Protein AF-A0A165HGL4-F1 (afdb_monomer)

Nearest PDB structures (foldseek):
  7vyi-assembly1_g  TM=4.899E-01  e=5.546E+00  Sus scrofa

Secondary structure (DSSP, 8-state):
----S-------TT-HHHH-HIIIIIHHHHHHHHHHHHHHHHHHHHHTT-S-TT---HHHHHHTT-

Mean predicted aligned error: 7.34 Å

Organism: NCBI:txid1353952

Foldseek 3Di:
DDDPPDDDDDDDPPCCCVPPPCNVPVVVVLVVQLVVLLVVQLVVCVVVVHPCSNDDDPVRSVVSRD

pLDDT: mean 87.81, std 8.26, range [66.25, 97.12]

Radius of gyration: 19.53 Å; Cα contacts (8 Å, |Δi|>4): 25; chains: 1; bounding box: 41×28×51 Å

Sequence (66 aa):
SKITNIRLKYLPPNMTSHVQPPDAGIICTFKAHYKQLFCQHAVDLEGAGIIHIYDINLLKAMQLCL

Structure (mmCIF, N/CA/C/O backbone):
data_AF-A0A165HGL4-F1
#
_entry.id   AF-A0A165HGL4-F1
#
loop_
_atom_site.group_PDB
_atom_site.id
_atom_site.type_symbol
_atom_site.label_atom_id
_atom_site.label_alt_id
_atom_site.label_comp_id
_atom_site.label_asym_id
_atom_site.label_entity_id
_atom_site.label_seq_id
_atom_site.pdbx_PDB_ins_code
_atom_site.Cartn_x
_atom_site.Cartn_y
_atom_site.Cartn_z
_atom_site.occupancy
_atom_site.B_iso_or_equiv
_atom_site.auth_seq_id
_atom_site.auth_comp_id
_atom_site.auth_asym_id
_atom_site.auth_atom_id
_atom_site.pdbx_PDB_model_num
ATOM 1 N N . SER A 1 1 ? -17.624 19.553 28.895 1.00 68.62 1 SER A N 1
ATOM 2 C CA . SER A 1 1 ? -18.793 18.699 28.593 1.00 68.62 1 SER A CA 1
ATOM 3 C C . SER A 1 1 ? -18.412 17.243 28.805 1.00 68.62 1 SER A C 1
ATOM 5 O O . SER A 1 1 ? -17.376 16.841 28.293 1.00 68.62 1 SER A O 1
ATOM 7 N N . LYS A 1 2 ? -19.163 16.468 29.598 1.00 80.38 2 LYS A N 1
ATOM 8 C CA . LYS A 1 2 ? -18.870 15.043 29.849 1.00 80.38 2 LYS A CA 1
ATOM 9 C C . LYS A 1 2 ? -19.575 14.207 28.776 1.00 80.38 2 LYS A C 1
ATOM 11 O O . LYS A 1 2 ? -20.778 14.362 28.607 1.00 80.38 2 LYS A O 1
ATOM 16 N N . ILE A 1 3 ? -18.850 13.368 28.034 1.0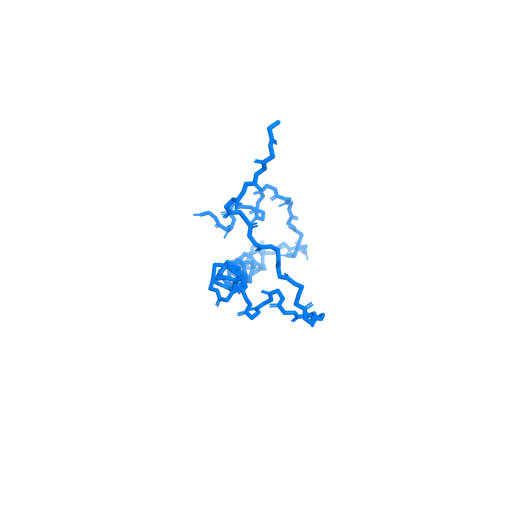0 83.50 3 ILE A N 1
ATOM 17 C CA . ILE A 1 3 ? -19.460 12.500 27.016 1.00 83.50 3 ILE A CA 1
ATOM 18 C C . ILE A 1 3 ? -20.133 11.322 27.729 1.00 83.50 3 ILE A C 1
ATOM 20 O O . ILE A 1 3 ? -19.457 10.500 28.341 1.00 83.50 3 ILE A O 1
ATOM 24 N N . THR A 1 4 ? -21.461 11.253 27.677 1.00 91.12 4 THR A N 1
ATOM 25 C CA . THR A 1 4 ? -22.270 10.268 28.420 1.00 91.12 4 THR A CA 1
ATOM 26 C C . THR A 1 4 ? -22.661 9.038 27.605 1.00 91.12 4 THR A C 1
ATOM 28 O O . THR A 1 4 ? -23.147 8.062 28.168 1.00 91.12 4 THR A O 1
ATOM 31 N N . ASN A 1 5 ? -22.444 9.062 26.288 1.00 92.88 5 ASN A N 1
ATOM 32 C CA . ASN A 1 5 ? -22.954 8.048 25.359 1.00 92.88 5 ASN A CA 1
ATOM 33 C C . ASN A 1 5 ? -21.851 7.214 24.691 1.00 92.88 5 ASN A C 1
ATOM 35 O O . ASN A 1 5 ? -22.124 6.485 23.743 1.00 92.88 5 ASN A O 1
ATOM 39 N N . ILE A 1 6 ? -20.615 7.294 25.187 1.00 91.19 6 ILE A N 1
ATOM 40 C CA . ILE A 1 6 ? -19.507 6.449 24.730 1.00 91.19 6 ILE A CA 1
ATOM 41 C C . ILE A 1 6 ? -19.184 5.432 25.821 1.00 91.19 6 ILE A C 1
ATOM 43 O O . ILE A 1 6 ? -18.986 5.788 26.982 1.00 91.19 6 ILE A O 1
ATOM 47 N N . ARG A 1 7 ? -19.101 4.156 25.436 1.00 89.38 7 ARG A N 1
ATOM 48 C CA . ARG A 1 7 ? -18.628 3.071 26.298 1.00 89.38 7 ARG A CA 1
ATOM 49 C C . ARG A 1 7 ? -17.282 2.577 25.784 1.00 89.38 7 ARG A C 1
ATOM 51 O O . ARG A 1 7 ? -17.211 2.019 24.694 1.00 89.38 7 ARG A O 1
ATOM 58 N N . LEU A 1 8 ? -16.238 2.744 26.589 1.00 88.69 8 LEU A N 1
ATOM 59 C CA . LEU A 1 8 ? -14.919 2.198 26.291 1.00 88.69 8 LEU A CA 1
ATOM 60 C C . LEU A 1 8 ? -14.897 0.693 26.593 1.00 88.69 8 LEU A C 1
ATOM 62 O O . LEU A 1 8 ? -15.364 0.262 27.649 1.00 88.69 8 LEU A O 1
ATOM 66 N N . LYS A 1 9 ? -14.355 -0.102 25.670 1.00 88.56 9 LYS A N 1
ATOM 67 C CA . LYS A 1 9 ? -14.073 -1.526 25.876 1.00 88.56 9 LYS A CA 1
ATOM 68 C C . LYS A 1 9 ? -12.602 -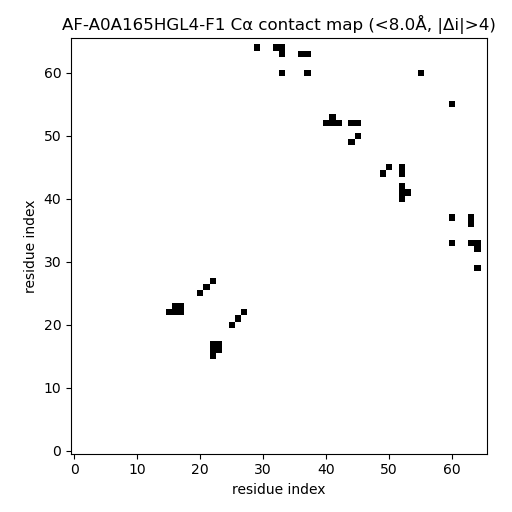1.783 25.587 1.00 88.56 9 LYS A C 1
ATOM 70 O O . LYS A 1 9 ? -12.108 -1.371 24.543 1.00 88.56 9 LYS A O 1
ATOM 75 N N . TYR A 1 10 ? -11.935 -2.484 26.496 1.00 89.75 10 TYR A N 1
ATOM 76 C CA . TYR A 1 10 ? -10.578 -2.967 26.280 1.00 89.75 10 TYR A CA 1
ATOM 77 C C . TYR A 1 10 ? -10.637 -4.335 25.612 1.00 89.75 10 TYR A C 1
ATOM 79 O O . TYR A 1 10 ? -11.397 -5.206 26.036 1.00 89.75 10 TYR A O 1
ATOM 87 N N . LEU A 1 11 ? -9.853 -4.498 24.555 1.00 89.00 11 LEU A N 1
ATOM 88 C CA . LEU A 1 11 ? -9.732 -5.750 23.828 1.00 89.00 11 LEU A CA 1
ATOM 89 C C . LEU A 1 11 ? -8.402 -6.419 24.192 1.00 89.00 11 LEU A C 1
ATOM 91 O O . LEU A 1 11 ? -7.423 -5.710 24.444 1.00 89.00 11 LEU A O 1
ATOM 95 N N . PRO A 1 12 ? -8.349 -7.760 24.208 1.00 92.38 12 PRO A N 1
ATOM 96 C CA . PRO A 1 12 ? -7.099 -8.500 24.168 1.00 92.38 12 PRO A CA 1
ATOM 97 C C . PRO A 1 12 ? -6.125 -7.965 23.097 1.00 92.38 12 PRO A C 1
ATOM 99 O O . PRO A 1 12 ? -6.556 -7.418 22.075 1.00 92.38 12 PRO A O 1
ATOM 102 N N . PRO A 1 13 ? -4.806 -8.122 23.302 1.00 89.25 13 PRO A N 1
ATOM 103 C CA . PRO A 1 13 ? -3.815 -7.738 22.301 1.00 89.25 13 PRO A CA 1
ATOM 104 C C . PRO A 1 13 ? -4.045 -8.472 20.968 1.00 89.25 13 PRO A C 1
ATOM 106 O O . PRO A 1 13 ? -4.607 -9.564 20.934 1.00 89.25 13 PRO A O 1
ATOM 109 N N . ASN A 1 14 ? -3.581 -7.871 19.866 1.00 85.81 14 ASN A N 1
ATOM 110 C CA . ASN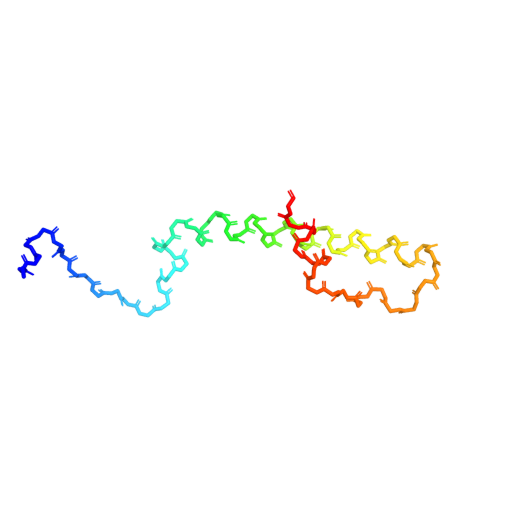 A 1 14 ? -3.663 -8.415 18.499 1.00 85.81 14 ASN A CA 1
ATOM 111 C C . ASN A 1 14 ? -5.086 -8.595 17.933 1.00 85.81 14 ASN A C 1
ATOM 113 O O . ASN A 1 14 ? -5.290 -9.358 16.994 1.00 85.81 14 ASN A O 1
ATOM 117 N N . MET A 1 15 ? -6.078 -7.869 18.456 1.00 85.19 15 MET A N 1
ATOM 118 C CA . MET A 1 15 ? -7.452 -7.927 17.939 1.00 85.19 15 MET A CA 1
ATOM 119 C C . MET A 1 15 ? -7.752 -6.963 16.786 1.00 85.19 15 MET A C 1
ATOM 121 O O . MET A 1 15 ? -8.836 -7.052 16.214 1.00 85.19 15 MET A O 1
ATOM 125 N N . THR A 1 16 ? -6.831 -6.065 16.418 1.00 83.00 16 THR A N 1
ATOM 126 C CA . THR A 1 16 ? -7.069 -5.030 15.394 1.00 83.00 16 THR A CA 1
ATOM 127 C C . THR A 1 16 ? -7.577 -5.637 14.084 1.00 83.00 16 THR A C 1
ATOM 129 O O . THR A 1 16 ? -8.681 -5.306 13.667 1.00 83.00 16 THR A O 1
ATOM 132 N N . SER A 1 17 ? -6.884 -6.645 13.543 1.00 74.69 17 SER A N 1
ATOM 133 C CA . SER A 1 17 ? -7.275 -7.314 12.293 1.00 74.69 17 SER A CA 1
ATOM 134 C C . SER A 1 17 ? -8.626 -8.038 12.351 1.00 74.69 17 SER A C 1
ATOM 136 O O . SER A 1 17 ? -9.250 -8.262 11.320 1.00 74.69 17 SER A O 1
ATOM 138 N N . HIS A 1 18 ? -9.069 -8.436 13.547 1.00 79.12 18 HIS A N 1
ATOM 139 C CA . HIS A 1 18 ? -10.330 -9.153 13.750 1.00 79.12 18 HIS A CA 1
ATOM 140 C C . HIS A 1 18 ? -11.514 -8.213 13.981 1.00 79.12 18 HIS A C 1
ATOM 142 O O . HIS A 1 18 ? -12.648 -8.556 13.659 1.00 79.12 18 HIS A O 1
ATOM 148 N N . VAL A 1 19 ? -11.261 -7.056 14.592 1.00 80.88 19 VAL A N 1
ATOM 149 C CA . VAL A 1 19 ? -12.310 -6.148 15.068 1.00 80.88 19 VAL A CA 1
ATOM 150 C C . VAL A 1 19 ? -12.458 -4.930 14.173 1.00 80.88 19 VAL A C 1
ATOM 152 O O . VAL A 1 19 ? -13.534 -4.340 14.153 1.00 80.88 19 VAL A O 1
ATOM 155 N N . GLN A 1 20 ? -11.419 -4.544 13.430 1.00 78.06 20 GLN A N 1
ATOM 156 C CA . GLN A 1 20 ? -11.473 -3.403 12.527 1.00 78.06 20 GLN A CA 1
ATOM 157 C C . GLN A 1 20 ? -11.907 -3.859 11.124 1.00 78.06 20 GLN A C 1
ATOM 159 O O . GLN A 1 20 ? -11.128 -4.499 10.416 1.00 78.06 20 GLN A O 1
ATOM 164 N N . PRO A 1 21 ? -13.125 -3.497 10.669 1.00 69.00 21 PRO A N 1
ATOM 165 C CA . PRO A 1 21 ? -13.600 -3.824 9.323 1.00 69.00 21 PRO A CA 1
ATOM 166 C C . PRO A 1 21 ? -12.658 -3.385 8.183 1.00 69.00 21 PRO A C 1
ATOM 168 O O . PRO A 1 21 ? -12.565 -4.109 7.190 1.00 69.00 21 PRO A O 1
ATOM 171 N N . PRO A 1 22 ? -11.924 -2.254 8.293 1.00 72.06 22 PRO A N 1
ATOM 172 C CA . PRO A 1 22 ? -10.936 -1.877 7.289 1.00 72.06 22 PRO A CA 1
ATOM 173 C C . PRO A 1 22 ? -9.817 -2.904 7.119 1.00 72.06 22 PRO A C 1
ATOM 175 O O . PRO A 1 22 ? -9.418 -3.163 5.988 1.00 72.06 22 PRO A O 1
ATOM 178 N N . ASP A 1 23 ? -9.341 -3.519 8.202 1.00 68.38 23 ASP A N 1
ATOM 179 C CA . ASP A 1 23 ? -8.270 -4.518 8.134 1.00 68.38 23 ASP A CA 1
ATOM 180 C C . ASP A 1 23 ? -8.739 -5.824 7.483 1.00 68.38 23 ASP A C 1
ATOM 182 O O . ASP A 1 23 ? -7.979 -6.459 6.748 1.00 68.38 23 ASP A O 1
ATOM 186 N N . ALA A 1 24 ? -10.003 -6.197 7.700 1.00 66.25 24 ALA A N 1
ATOM 187 C CA . ALA A 1 24 ? -10.584 -7.438 7.192 1.00 66.25 24 ALA A CA 1
ATOM 188 C C . ALA A 1 24 ? -10.893 -7.414 5.682 1.00 66.25 24 ALA A C 1
ATOM 190 O O . ALA A 1 24 ? -10.983 -8.472 5.063 1.00 66.25 24 ALA A O 1
ATOM 191 N N . GLY A 1 25 ? -11.042 -6.232 5.075 1.00 75.12 25 GLY A N 1
ATOM 192 C CA . GLY A 1 25 ? -11.395 -6.106 3.657 1.00 75.12 25 GLY A CA 1
ATOM 193 C C . GLY A 1 25 ? -10.585 -5.045 2.932 1.00 75.12 25 GLY A C 1
ATOM 194 O O . GLY A 1 25 ? -9.830 -5.358 2.021 1.00 75.12 25 GLY A O 1
ATOM 195 N N . ILE A 1 26 ? -10.701 -3.788 3.353 1.00 83.00 26 ILE A N 1
ATOM 196 C CA . ILE A 1 26 ? -10.147 -2.641 2.620 1.00 83.00 26 ILE A CA 1
ATOM 197 C C . ILE A 1 26 ? -8.618 -2.723 2.518 1.00 83.00 26 ILE A C 1
ATOM 199 O O . ILE A 1 26 ? -8.070 -2.648 1.423 1.00 83.00 26 ILE A O 1
ATOM 203 N N . ILE A 1 27 ? -7.920 -2.932 3.634 1.00 83.44 27 ILE A N 1
ATOM 204 C CA . ILE A 1 27 ? -6.453 -3.010 3.678 1.00 83.44 27 ILE A CA 1
ATOM 205 C C . ILE A 1 27 ? -5.955 -4.301 3.027 1.00 83.44 27 ILE A C 1
ATOM 207 O O . ILE A 1 27 ? -4.911 -4.294 2.374 1.00 83.44 27 ILE A O 1
ATOM 211 N N . CYS A 1 28 ? -6.694 -5.404 3.172 1.00 83.94 28 CYS A N 1
ATOM 212 C CA . CYS A 1 28 ? -6.370 -6.666 2.512 1.00 83.94 28 CYS A CA 1
ATOM 213 C C . CYS A 1 28 ? -6.427 -6.517 0.982 1.00 83.94 28 CYS A C 1
ATOM 215 O O . CYS A 1 28 ? -5.433 -6.771 0.298 1.00 83.94 28 CYS A O 1
ATOM 217 N N . THR A 1 29 ? -7.546 -6.011 0.461 1.00 86.25 29 THR A N 1
ATOM 218 C CA . THR A 1 29 ? -7.765 -5.754 -0.967 1.00 86.25 29 THR A CA 1
ATOM 219 C C . THR A 1 29 ? -6.772 -4.732 -1.511 1.00 86.25 29 THR A C 1
ATOM 221 O O . THR A 1 29 ? -6.162 -4.964 -2.552 1.00 86.25 29 THR A O 1
ATOM 224 N N . PHE A 1 30 ?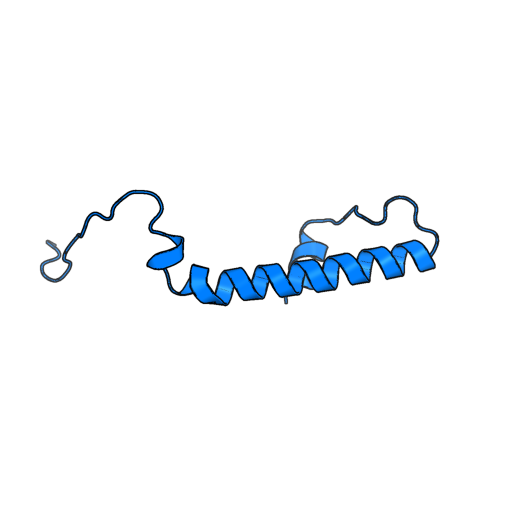 -6.514 -3.650 -0.771 1.00 86.50 30 PHE A N 1
ATOM 225 C CA . PHE A 1 30 ? -5.491 -2.663 -1.119 1.00 86.50 30 PHE A CA 1
ATOM 226 C C . PHE A 1 30 ? -4.106 -3.306 -1.276 1.00 86.50 30 PHE A C 1
ATOM 228 O O . PHE A 1 30 ? -3.440 -3.121 -2.294 1.00 86.50 30 PHE A O 1
ATOM 235 N N . LYS A 1 31 ? -3.677 -4.120 -0.299 1.00 88.00 31 LYS A N 1
ATOM 236 C CA . LYS A 1 31 ? -2.389 -4.828 -0.360 1.00 88.00 31 LYS A CA 1
ATOM 237 C C . LYS A 1 31 ? -2.332 -5.811 -1.529 1.00 88.00 31 LYS A C 1
ATOM 239 O O . LYS A 1 31 ? -1.261 -5.974 -2.109 1.00 88.00 31 LYS A O 1
ATOM 244 N N . ALA A 1 32 ? -3.438 -6.477 -1.855 1.00 90.56 32 ALA A N 1
ATOM 245 C CA . ALA A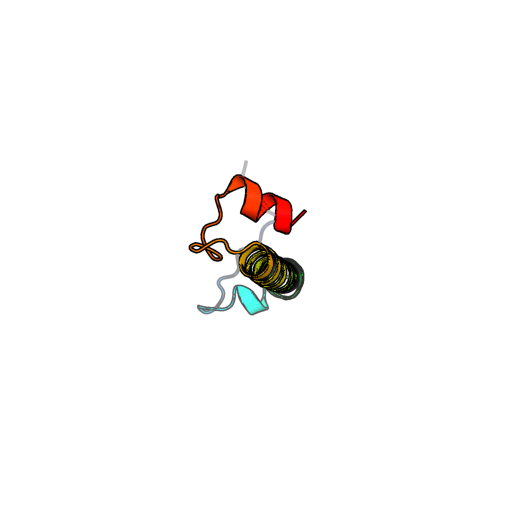 1 32 ? -3.503 -7.406 -2.979 1.00 90.56 32 ALA A CA 1
ATOM 246 C C . ALA A 1 32 ? -3.326 -6.679 -4.323 1.00 90.56 32 ALA A C 1
ATOM 248 O O . ALA A 1 32 ? -2.460 -7.071 -5.106 1.00 90.56 32 ALA A O 1
ATOM 249 N N . HIS A 1 33 ? -4.062 -5.585 -4.545 1.00 91.25 33 HIS A N 1
ATOM 250 C CA . HIS A 1 33 ? -3.947 -4.782 -5.767 1.00 91.25 33 HIS A CA 1
ATOM 251 C C . HIS A 1 33 ? -2.562 -4.165 -5.933 1.00 91.25 33 HIS A C 1
ATOM 253 O O . HIS A 1 33 ? -1.962 -4.309 -6.997 1.00 91.25 33 HIS A O 1
ATOM 259 N N . TYR A 1 34 ? -2.015 -3.562 -4.871 1.00 93.56 34 TYR A N 1
ATOM 260 C CA . TYR A 1 34 ? -0.662 -3.012 -4.910 1.00 93.56 34 TYR A CA 1
ATOM 261 C C . TYR A 1 34 ? 0.363 -4.067 -5.331 1.00 93.56 34 TYR A C 1
ATOM 263 O O . TYR A 1 34 ? 1.165 -3.825 -6.226 1.00 93.56 34 TYR A O 1
ATOM 271 N N . LYS A 1 35 ? 0.324 -5.260 -4.719 1.00 93.75 35 LYS A N 1
ATOM 272 C CA . LYS A 1 35 ? 1.259 -6.347 -5.044 1.00 93.75 35 LYS A CA 1
ATOM 273 C C . LYS A 1 35 ? 1.137 -6.785 -6.499 1.00 93.75 35 LYS A C 1
ATOM 275 O O . LYS A 1 35 ? 2.158 -6.949 -7.156 1.00 93.75 35 LYS A O 1
ATOM 280 N N . GLN A 1 36 ? -0.087 -6.958 -6.998 1.00 95.06 36 GLN A N 1
ATOM 281 C CA . GLN A 1 36 ? -0.322 -7.339 -8.389 1.00 95.06 36 GLN A CA 1
ATOM 282 C C . GLN A 1 36 ? 0.280 -6.309 -9.354 1.00 95.06 36 GLN A C 1
ATOM 284 O O . GLN A 1 36 ? 1.024 -6.674 -10.262 1.00 95.06 36 GLN A O 1
ATOM 289 N N . LEU A 1 37 ? -0.012 -5.027 -9.135 1.00 94.94 37 LEU A N 1
ATOM 290 C CA . LEU A 1 37 ? 0.434 -3.945 -10.010 1.00 94.94 37 LEU A CA 1
ATOM 291 C C . LEU A 1 37 ? 1.937 -3.684 -9.895 1.00 94.94 37 LEU A C 1
ATOM 293 O O . LEU A 1 37 ? 2.587 -3.404 -10.898 1.00 94.94 37 LEU A O 1
ATOM 297 N N . PHE A 1 38 ? 2.508 -3.842 -8.704 1.00 95.94 38 PHE A N 1
ATOM 298 C CA . PHE A 1 38 ? 3.949 -3.771 -8.494 1.00 95.94 38 PHE A CA 1
ATOM 299 C C . PHE A 1 38 ? 4.689 -4.891 -9.238 1.00 95.94 38 PHE A C 1
ATOM 301 O O . PHE A 1 38 ? 5.679 -4.623 -9.914 1.00 95.94 38 PHE A O 1
ATOM 308 N N . CYS A 1 39 ? 4.188 -6.131 -9.180 1.00 95.75 39 CYS A N 1
ATOM 309 C CA . CYS A 1 39 ? 4.769 -7.233 -9.948 1.00 95.75 39 CYS A CA 1
ATOM 310 C C . CYS A 1 39 ? 4.675 -6.985 -11.458 1.00 95.75 39 CYS A C 1
ATOM 312 O O . CYS A 1 39 ? 5.659 -7.193 -12.161 1.00 95.75 39 CYS A O 1
ATOM 314 N N . GLN A 1 40 ? 3.527 -6.507 -11.951 1.00 95.31 40 GLN A N 1
ATOM 315 C CA . GLN A 1 40 ? 3.374 -6.165 -13.367 1.00 95.31 40 GLN A CA 1
ATOM 316 C C . GLN A 1 40 ? 4.369 -5.078 -13.787 1.00 95.31 40 GLN A C 1
ATOM 318 O O . GLN A 1 40 ? 5.051 -5.225 -14.794 1.00 95.31 40 GLN A O 1
ATOM 323 N N . HIS A 1 41 ? 4.518 -4.030 -12.972 1.00 94.12 41 HIS A N 1
ATOM 324 C CA . HIS A 1 41 ? 5.476 -2.961 -13.225 1.00 94.12 41 HIS A CA 1
ATOM 325 C C . HIS A 1 41 ? 6.917 -3.478 -13.343 1.00 94.12 41 HIS A C 1
ATOM 327 O O . HIS A 1 41 ? 7.638 -3.061 -14.246 1.00 94.12 41 HIS A O 1
ATOM 333 N N . ALA A 1 42 ? 7.326 -4.405 -12.471 1.00 96.06 42 ALA A N 1
ATOM 334 C CA . ALA A 1 42 ? 8.655 -5.007 -12.525 1.00 96.06 42 ALA A CA 1
ATOM 335 C C . ALA A 1 42 ? 8.872 -5.829 -13.810 1.00 96.06 42 ALA A C 1
ATOM 337 O O . ALA A 1 42 ? 9.930 -5.714 -14.425 1.00 96.06 42 ALA A O 1
ATOM 338 N N . VAL A 1 43 ? 7.866 -6.599 -14.246 1.00 97.12 43 VAL A N 1
ATOM 339 C CA . VAL A 1 43 ? 7.901 -7.351 -15.518 1.00 97.12 43 VAL A CA 1
ATOM 340 C C . VAL A 1 43 ? 8.023 -6.405 -16.715 1.00 97.12 43 VAL A C 1
ATOM 342 O O . VAL A 1 43 ? 8.826 -6.645 -17.616 1.00 97.12 43 VAL A O 1
ATOM 345 N N . ASP A 1 44 ? 7.280 -5.298 -16.716 1.00 95.56 44 ASP A N 1
ATOM 346 C CA . ASP A 1 44 ? 7.340 -4.312 -17.800 1.00 95.56 44 ASP A CA 1
ATOM 347 C C . ASP A 1 44 ? 8.729 -3.645 -17.881 1.00 95.56 44 ASP A C 1
ATOM 349 O O . ASP A 1 44 ? 9.262 -3.428 -18.972 1.00 95.56 44 ASP A O 1
ATOM 353 N N . LEU A 1 45 ? 9.341 -3.341 -16.729 1.00 96.06 45 LEU A N 1
ATOM 354 C CA . LEU A 1 45 ? 10.691 -2.772 -16.650 1.00 96.06 45 LEU A CA 1
ATOM 355 C C . LEU A 1 45 ? 11.775 -3.769 -17.072 1.00 96.06 45 LEU A C 1
ATOM 357 O O . LEU A 1 45 ? 1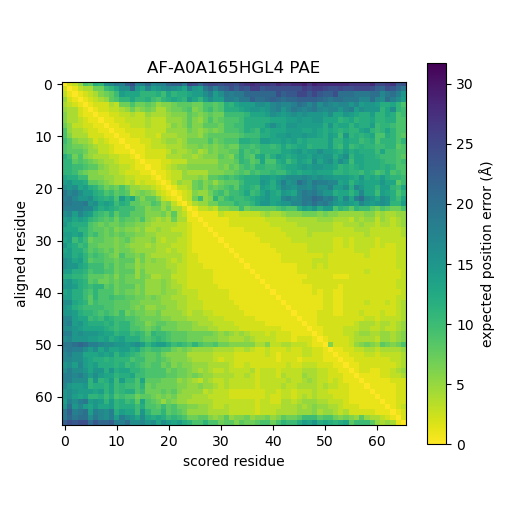2.730 -3.376 -17.745 1.00 96.06 45 LEU A O 1
ATOM 361 N N . GLU A 1 46 ? 11.620 -5.044 -16.716 1.00 96.88 46 GLU A N 1
ATOM 362 C CA . GLU A 1 46 ? 12.494 -6.120 -17.186 1.00 96.88 46 GLU A CA 1
ATOM 363 C C . GLU A 1 46 ? 12.432 -6.232 -18.716 1.00 96.88 46 GLU A C 1
ATOM 365 O O . GLU A 1 46 ? 13.472 -6.219 -19.377 1.00 96.88 46 GLU A O 1
ATOM 370 N N . GLY A 1 47 ? 11.225 -6.238 -19.294 1.00 96.25 47 GLY A N 1
ATOM 371 C CA . GLY A 1 47 ? 11.024 -6.241 -20.746 1.00 96.25 47 GLY A CA 1
ATOM 372 C C . GLY A 1 47 ? 11.618 -5.015 -21.453 1.00 96.25 47 GLY A C 1
ATOM 373 O O . GLY A 1 47 ? 12.018 -5.101 -22.614 1.00 96.25 47 GLY A O 1
ATOM 374 N N . ALA A 1 48 ? 11.731 -3.889 -20.746 1.00 96.12 48 ALA A N 1
ATOM 375 C CA . ALA A 1 48 ? 12.385 -2.671 -21.220 1.00 96.12 48 ALA A CA 1
ATOM 376 C C . ALA A 1 48 ? 13.913 -2.644 -20.984 1.00 96.12 48 ALA A C 1
ATOM 378 O O . ALA A 1 48 ? 14.567 -1.670 -21.361 1.00 96.12 48 ALA A O 1
ATOM 379 N N . GLY A 1 49 ? 14.495 -3.681 -20.370 1.00 96.00 49 GLY A N 1
ATOM 380 C CA . GLY A 1 49 ? 15.934 -3.780 -20.105 1.00 96.00 49 GLY A CA 1
ATOM 381 C C . GLY A 1 49 ? 16.436 -2.891 -18.961 1.00 96.00 49 GLY A C 1
ATOM 382 O O . GLY A 1 49 ? 17.620 -2.550 -18.917 1.00 96.00 49 GLY A O 1
ATOM 383 N N . ILE A 1 50 ? 15.559 -2.487 -18.040 1.00 96.25 50 ILE A N 1
ATOM 384 C CA . ILE A 1 50 ? 15.927 -1.687 -16.866 1.00 96.25 50 ILE A CA 1
ATOM 385 C C . ILE A 1 50 ? 16.506 -2.600 -15.775 1.00 96.25 50 ILE A C 1
ATOM 387 O O . ILE A 1 50 ? 15.985 -3.674 -15.507 1.00 96.25 50 ILE A O 1
ATOM 391 N N . ILE A 1 51 ? 17.588 -2.170 -15.120 1.00 90.88 51 ILE A N 1
ATOM 392 C CA . ILE A 1 51 ? 18.336 -2.989 -14.145 1.00 90.88 51 ILE A CA 1
ATOM 393 C C . ILE A 1 51 ? 17.692 -2.948 -12.745 1.00 90.88 51 ILE A C 1
ATOM 395 O O . ILE A 1 51 ? 17.690 -3.941 -12.021 1.00 90.88 51 ILE A O 1
ATOM 399 N N . HIS A 1 52 ? 17.105 -1.810 -12.365 1.00 92.94 52 HIS A N 1
ATOM 400 C CA . HIS A 1 52 ? 16.519 -1.575 -11.042 1.00 92.94 52 HIS A CA 1
ATOM 401 C C . HIS A 1 52 ? 14.989 -1.711 -11.055 1.00 92.94 52 HIS A C 1
ATOM 403 O O . HIS A 1 52 ? 14.259 -0.776 -10.743 1.00 92.94 52 HIS A O 1
ATOM 409 N N . ILE A 1 53 ? 14.491 -2.889 -11.435 1.00 95.12 53 ILE A N 1
ATOM 410 C CA . ILE A 1 53 ? 13.055 -3.129 -11.678 1.00 95.12 53 ILE A CA 1
ATOM 411 C C . ILE A 1 53 ? 12.156 -3.034 -10.432 1.00 95.12 53 ILE A C 1
ATOM 413 O O . ILE A 1 53 ? 10.937 -2.965 -10.556 1.00 95.12 53 ILE A O 1
ATOM 417 N N . TYR A 1 54 ? 12.743 -3.032 -9.232 1.00 94.88 54 TYR A N 1
ATOM 418 C CA . TYR A 1 54 ? 12.018 -2.895 -7.964 1.00 94.88 54 TYR A CA 1
ATOM 419 C C . TYR A 1 54 ? 12.091 -1.484 -7.370 1.00 94.88 54 TYR A C 1
ATOM 421 O O . TYR A 1 54 ? 11.430 -1.216 -6.362 1.00 94.88 54 TYR A O 1
ATOM 429 N N . ASP A 1 55 ? 12.866 -0.582 -7.978 1.00 94.38 55 ASP A N 1
ATOM 430 C CA . ASP A 1 55 ? 12.977 0.792 -7.506 1.00 94.38 55 ASP A CA 1
ATOM 431 C C . ASP A 1 55 ? 11.704 1.556 -7.868 1.00 94.38 55 ASP A C 1
ATOM 433 O O . ASP A 1 55 ? 11.389 1.801 -9.032 1.00 94.38 55 ASP A O 1
ATOM 437 N N . ILE A 1 56 ? 10.964 1.962 -6.839 1.00 93.06 56 ILE A N 1
ATOM 438 C CA . ILE A 1 56 ? 9.736 2.733 -6.985 1.00 93.06 56 ILE A CA 1
ATOM 439 C C . ILE A 1 56 ? 9.738 3.893 -5.993 1.00 93.06 56 ILE A C 1
ATOM 441 O O . ILE A 1 56 ? 10.016 3.732 -4.805 1.00 93.06 56 ILE A O 1
ATOM 445 N N . ASN A 1 57 ? 9.424 5.094 -6.476 1.00 93.31 57 ASN A N 1
ATOM 446 C CA . ASN A 1 57 ? 9.232 6.245 -5.6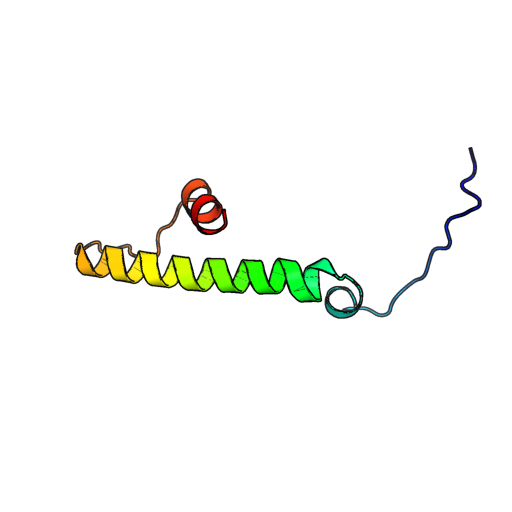00 1.00 93.31 57 ASN A CA 1
ATOM 447 C C . ASN A 1 57 ? 7.815 6.246 -4.998 1.00 93.31 57 ASN A C 1
ATOM 449 O O . ASN A 1 57 ? 6.884 5.664 -5.557 1.00 93.31 57 ASN A O 1
ATOM 453 N N . LEU A 1 58 ? 7.641 6.942 -3.869 1.00 90.06 58 LEU A N 1
ATOM 454 C CA . LEU A 1 58 ? 6.370 6.983 -3.134 1.00 90.06 58 LEU A CA 1
ATOM 455 C C . LEU A 1 58 ? 5.192 7.454 -3.993 1.00 90.06 58 LEU A C 1
ATOM 457 O O . LEU A 1 58 ? 4.114 6.874 -3.906 1.00 90.06 58 LEU A O 1
ATOM 461 N N . LEU A 1 59 ? 5.391 8.463 -4.847 1.00 92.94 59 LEU A N 1
ATOM 462 C CA . LEU A 1 59 ? 4.331 8.965 -5.722 1.00 92.94 59 LEU A CA 1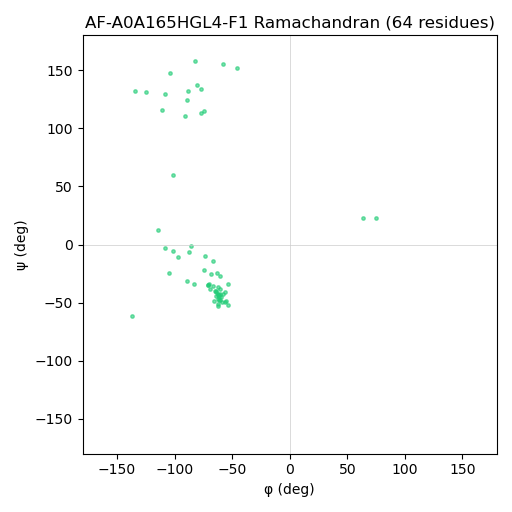
ATOM 463 C C . LEU A 1 59 ? 3.852 7.871 -6.682 1.00 92.94 59 LEU A C 1
ATOM 465 O O . LEU A 1 59 ? 2.651 7.633 -6.794 1.00 92.94 59 LEU A O 1
ATOM 469 N N . LYS A 1 60 ? 4.784 7.168 -7.330 1.00 90.25 60 LYS A N 1
ATOM 470 C CA . LYS A 1 60 ? 4.463 6.076 -8.247 1.00 90.25 60 LYS A CA 1
ATOM 471 C C . LYS A 1 60 ? 3.805 4.908 -7.514 1.00 90.25 60 LYS A C 1
ATOM 473 O O . LYS A 1 60 ? 2.828 4.366 -8.016 1.00 90.25 60 LYS A O 1
ATOM 478 N N . ALA A 1 61 ? 4.279 4.570 -6.315 1.00 90.62 61 ALA A N 1
ATOM 479 C CA . ALA A 1 61 ? 3.669 3.534 -5.485 1.00 90.62 61 ALA A CA 1
ATOM 480 C C . ALA A 1 61 ? 2.214 3.873 -5.117 1.00 90.62 61 ALA A C 1
ATOM 482 O O . ALA A 1 61 ? 1.349 3.008 -5.218 1.00 90.62 61 ALA A O 1
ATOM 483 N N . MET A 1 62 ? 1.917 5.130 -4.763 1.00 89.50 62 MET A N 1
ATOM 484 C CA . MET A 1 62 ? 0.5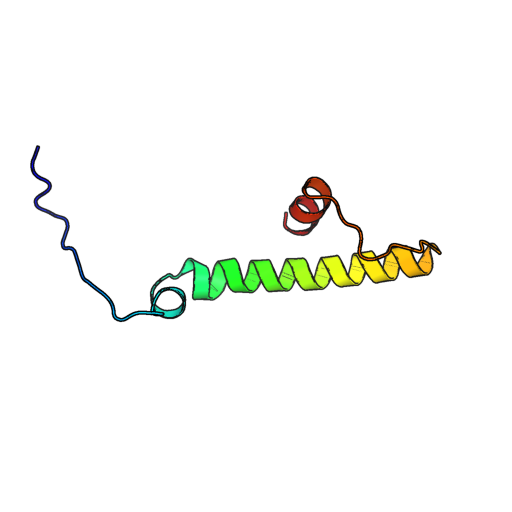40 5.571 -4.496 1.00 89.50 62 MET A CA 1
ATOM 485 C C . MET A 1 62 ? -0.335 5.544 -5.754 1.00 89.50 62 MET A C 1
ATOM 487 O O . MET A 1 62 ? -1.506 5.191 -5.665 1.00 89.50 62 MET A O 1
ATOM 491 N N . GLN A 1 63 ? 0.228 5.865 -6.921 1.00 88.38 63 GLN A N 1
ATOM 492 C CA . GLN A 1 63 ? -0.477 5.784 -8.205 1.00 88.38 63 GLN A CA 1
ATOM 493 C C . GLN A 1 63 ? -0.791 4.347 -8.636 1.00 88.38 63 GLN A C 1
ATOM 495 O O . GLN A 1 63 ? -1.738 4.152 -9.383 1.00 88.38 63 GLN A O 1
ATOM 500 N N . LEU A 1 64 ? -0.034 3.343 -8.179 1.00 86.50 64 LEU A N 1
ATOM 501 C CA . LEU A 1 64 ? -0.391 1.935 -8.399 1.00 86.50 64 LEU A CA 1
ATOM 502 C C . LEU A 1 64 ? -1.571 1.486 -7.524 1.00 86.50 64 LEU A C 1
ATOM 504 O O . LEU A 1 64 ? -2.071 0.387 -7.709 1.00 86.50 64 LEU A O 1
ATOM 508 N N . CYS A 1 65 ? -2.005 2.282 -6.550 1.00 72.31 65 CYS A N 1
ATOM 509 C CA . CYS A 1 65 ? -3.091 1.918 -5.640 1.00 72.31 65 CYS A CA 1
ATOM 510 C C . CYS A 1 65 ? -4.399 2.685 -5.880 1.00 72.31 65 CYS A C 1
ATOM 512 O O . CYS A 1 65 ? -5.361 2.453 -5.144 1.00 72.31 65 CYS A O 1
ATOM 514 N N . LEU A 1 66 ? -4.403 3.625 -6.830 1.00 70.50 66 LEU A N 1
ATOM 515 C CA . LEU A 1 66 ? -5.528 4.492 -7.198 1.00 70.50 66 LEU A CA 1
ATOM 516 C C . LEU A 1 66 ? -6.117 4.037 -8.533 1.00 70.50 66 LEU A C 1
ATOM 518 O O . LEU A 1 66 ? -7.362 4.026 -8.626 1.00 70.50 66 LEU A O 1
#

Solvent-accessible surface area (backbone atoms only — not comparable to full-atom values): 4172 Å² total; per-residue (Å²): 136,84,81,84,88,73,80,90,79,90,73,70,87,88,41,60,61,79,70,38,68,53,50,65,42,55,52,47,52,49,53,50,48,34,52,53,47,52,52,50,51,26,52,55,30,50,77,70,69,46,88,65,41,82,75,70,54,70,70,60,55,55,60,52,68,108

InterPro domains:
  IPR004875 DDE superfamily endonuclease domain [PF03184] (3-63)